Protein AF-A0A967JJE9-F1 (afdb_monomer_lite)

Sequence (76 aa):
ETEADSDGDGVPNNLDDDSDGDGILDADEAGSTVCTPPDTDGDGTVDFLDTDSDNDGLPDSREAELGTDPRDVDTD

Radius of gyration: 12.07 Å; chains: 1; bounding box: 31×27×26 Å

pLDDT: mean 87.81, std 10.16, range [40.5, 95.12]

Foldseek 3Di:
DPADQLCPPSAHLVRDQQRNPLPDGLVVQQPPDVPDRDQQCPPPDGRSSDQQSVPLPAGPSRCVVVVHDSRDNDND

Structure (mmCIF, N/CA/C/O backbone):
data_AF-A0A967JJE9-F1
#
_entry.id   AF-A0A967JJE9-F1
#
loop_
_atom_site.group_PDB
_atom_site.id
_atom_site.type_symbol
_atom_site.label_atom_id
_atom_site.label_alt_id
_atom_site.label_comp_id
_atom_site.label_asym_id
_atom_site.label_entity_id
_atom_site.label_seq_id
_atom_site.pdbx_PDB_ins_code
_atom_site.Cartn_x
_atom_site.Cartn_y
_atom_site.Cartn_z
_atom_site.occupancy
_atom_site.B_iso_or_equiv
_atom_site.auth_seq_id
_atom_site.auth_comp_id
_atom_site.auth_asym_id
_atom_site.auth_atom_id
_atom_site.pdbx_PDB_model_num
ATOM 1 N N . GLU A 1 1 ? 10.715 -14.062 17.339 1.00 40.50 1 GLU A N 1
ATOM 2 C CA . GLU A 1 1 ? 10.680 -12.898 16.444 1.00 40.50 1 GLU A CA 1
ATOM 3 C C . GLU A 1 1 ? 10.614 -13.413 15.014 1.00 40.50 1 GLU A C 1
ATOM 5 O O . GLU A 1 1 ? 11.643 -13.651 14.394 1.00 40.50 1 GLU A O 1
ATOM 10 N N . THR A 1 2 ? 9.413 -13.776 14.570 1.00 61.06 2 THR A N 1
ATOM 11 C CA . THR A 1 2 ? 9.103 -13.869 13.140 1.00 61.06 2 THR A CA 1
ATOM 12 C C . THR A 1 2 ? 9.168 -12.451 12.579 1.00 61.06 2 THR A C 1
ATOM 14 O O . THR A 1 2 ? 8.892 -11.498 13.310 1.00 61.06 2 THR A O 1
ATOM 17 N N . GLU A 1 3 ? 9.639 -12.306 11.348 1.00 79.44 3 GLU A N 1
ATOM 18 C CA . GLU A 1 3 ? 9.604 -11.028 10.634 1.00 79.44 3 GLU A CA 1
ATOM 19 C C . GLU A 1 3 ? 8.139 -10.547 10.527 1.00 79.44 3 GLU A C 1
ATOM 21 O O . GLU A 1 3 ? 7.225 -11.353 10.720 1.00 79.44 3 GLU A O 1
ATOM 26 N N . ALA A 1 4 ? 7.916 -9.239 10.354 1.00 88.81 4 ALA A N 1
ATOM 27 C CA . ALA A 1 4 ? 6.561 -8.713 10.172 1.00 88.81 4 ALA A CA 1
ATOM 28 C C . ALA A 1 4 ? 5.948 -9.324 8.901 1.00 88.81 4 ALA A C 1
ATOM 30 O O . ALA A 1 4 ? 6.669 -9.489 7.920 1.00 88.81 4 ALA A O 1
ATOM 31 N N . ASP A 1 5 ? 4.678 -9.704 8.994 1.00 91.81 5 ASP A N 1
ATOM 32 C CA . ASP A 1 5 ? 3.883 -10.447 8.007 1.00 91.81 5 ASP A CA 1
ATOM 33 C C . ASP A 1 5 ? 2.444 -9.935 8.198 1.00 91.81 5 ASP A C 1
ATOM 35 O O . ASP A 1 5 ? 1.776 -10.325 9.166 1.00 91.81 5 ASP A O 1
ATOM 39 N N . SER A 1 6 ? 2.084 -8.896 7.442 1.00 92.19 6 SER A N 1
ATOM 40 C CA . SER A 1 6 ? 0.867 -8.099 7.640 1.00 92.19 6 SER A CA 1
ATOM 41 C C . SER A 1 6 ? -0.369 -8.832 7.111 1.00 92.19 6 SER A C 1
ATOM 43 O O . SER A 1 6 ? -1.384 -8.870 7.812 1.00 92.19 6 SER A O 1
ATOM 45 N N . ASP A 1 7 ? -0.261 -9.486 5.957 1.00 92.56 7 ASP A N 1
ATOM 46 C CA . ASP A 1 7 ? -1.344 -10.246 5.325 1.00 92.56 7 ASP A CA 1
ATOM 47 C C . ASP A 1 7 ? -1.438 -11.714 5.811 1.00 92.56 7 ASP A C 1
ATOM 49 O O . ASP A 1 7 ? -2.490 -12.364 5.723 1.00 92.56 7 ASP A O 1
ATOM 53 N N . GLY A 1 8 ? -0.374 -12.234 6.430 1.00 93.19 8 GLY A N 1
ATOM 54 C CA . GLY A 1 8 ? -0.319 -13.576 6.992 1.00 93.19 8 GLY A CA 1
ATOM 55 C C . GLY A 1 8 ? -0.132 -14.683 5.954 1.00 93.19 8 GLY A C 1
ATOM 56 O O . GLY A 1 8 ? -0.492 -15.838 6.248 1.00 93.19 8 GLY A O 1
ATOM 57 N N . ASP A 1 9 ? 0.386 -14.383 4.760 1.00 92.75 9 ASP A N 1
ATOM 58 C CA . ASP A 1 9 ? 0.604 -15.372 3.697 1.00 92.75 9 ASP A CA 1
ATOM 59 C C . ASP A 1 9 ? 1.866 -16.241 3.918 1.00 92.75 9 ASP A C 1
ATOM 61 O O . ASP A 1 9 ? 2.017 -17.330 3.336 1.00 92.75 9 ASP A O 1
ATOM 65 N N . GLY A 1 10 ? 2.723 -15.830 4.860 1.00 92.56 10 GLY A N 1
ATOM 66 C CA . GLY A 1 10 ? 3.969 -16.493 5.231 1.00 92.56 10 GLY A CA 1
ATOM 67 C C . GLY A 1 10 ? 5.218 -15.960 4.523 1.00 92.56 10 GLY A C 1
ATOM 68 O O . GLY A 1 10 ? 6.302 -16.538 4.714 1.00 92.56 10 GLY A O 1
ATOM 69 N N . VAL A 1 11 ? 5.093 -14.894 3.736 1.00 92.44 11 VAL A N 1
ATOM 70 C CA . VAL A 1 11 ? 6.162 -14.061 3.196 1.00 92.44 11 VAL A CA 1
ATOM 71 C C . VAL A 1 11 ? 6.328 -12.841 4.116 1.00 92.44 11 VAL A C 1
ATOM 73 O O . VAL A 1 11 ? 5.375 -12.167 4.470 1.00 92.44 11 VAL A O 1
ATOM 76 N N . PRO A 1 12 ? 7.544 -12.551 4.602 1.00 93.81 12 PRO A N 1
ATOM 77 C CA . PRO A 1 12 ? 7.774 -11.336 5.379 1.00 93.81 12 PRO A CA 1
ATOM 78 C C . PRO A 1 12 ? 7.530 -10.071 4.547 1.00 93.81 12 PRO A C 1
ATOM 80 O O . PRO A 1 12 ? 8.054 -10.020 3.440 1.00 93.81 12 PRO A O 1
ATOM 83 N N . ASN A 1 13 ? 6.948 -9.008 5.117 1.00 91.62 13 ASN A N 1
ATOM 84 C CA . ASN A 1 13 ? 6.677 -7.726 4.428 1.00 91.62 13 ASN A CA 1
ATOM 85 C C . ASN A 1 13 ? 7.906 -7.168 3.679 1.00 91.62 13 ASN A C 1
ATOM 87 O O . ASN A 1 13 ? 7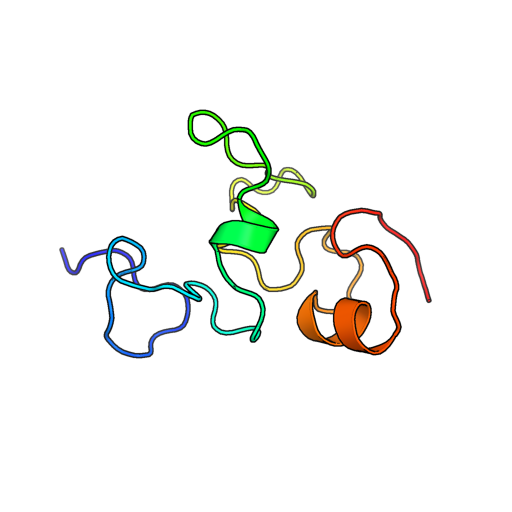.817 -6.533 2.645 1.00 91.62 13 ASN A O 1
ATOM 91 N N . ASN A 1 14 ? 9.126 -7.394 4.184 1.00 90.44 14 ASN A N 1
ATOM 92 C CA . ASN A 1 14 ? 10.345 -6.913 3.517 1.00 90.44 14 ASN A CA 1
ATOM 93 C C . ASN A 1 14 ? 10.795 -7.765 2.307 1.00 90.44 14 ASN A C 1
ATOM 95 O O . ASN A 1 14 ? 11.864 -7.502 1.742 1.00 90.44 14 ASN A O 1
ATOM 99 N N . LEU A 1 15 ? 10.082 -8.850 2.021 1.00 92.94 15 LEU A N 1
ATOM 100 C CA . LEU A 1 15 ? 10.249 -9.782 0.906 1.00 92.94 15 LEU A CA 1
ATOM 101 C C . LEU A 1 15 ? 8.947 -9.963 0.111 1.00 92.94 15 LEU A C 1
ATOM 103 O O . LEU A 1 15 ? 8.986 -10.701 -0.877 1.00 92.94 15 LEU A O 1
ATOM 107 N N . ASP A 1 16 ? 7.857 -9.338 0.551 1.00 93.81 16 ASP A N 1
ATOM 108 C CA . ASP A 1 16 ? 6.579 -9.301 -0.141 1.00 93.81 16 ASP A CA 1
ATOM 109 C C . ASP A 1 16 ? 6.548 -8.141 -1.143 1.00 93.81 16 ASP A C 1
ATOM 111 O O . ASP A 1 16 ? 7.259 -7.148 -0.974 1.00 93.81 16 ASP A O 1
ATOM 115 N N . ASP A 1 17 ? 5.792 -8.317 -2.223 1.00 94.75 17 ASP A N 1
ATOM 116 C CA . ASP A 1 17 ? 5.491 -7.267 -3.195 1.00 94.75 17 ASP A CA 1
ATOM 117 C C . ASP A 1 17 ? 4.092 -6.637 -2.945 1.00 94.75 17 ASP A C 1
ATOM 119 O O . ASP A 1 17 ? 3.814 -5.604 -3.555 1.00 94.75 17 ASP A O 1
ATOM 123 N N . ASP A 1 18 ? 3.245 -7.256 -2.107 1.00 94.69 18 ASP A N 1
ATOM 124 C CA . ASP A 1 18 ? 1.867 -6.874 -1.718 1.00 94.69 18 ASP A CA 1
ATOM 125 C C . ASP A 1 18 ? 1.680 -7.245 -0.231 1.00 94.69 18 ASP A C 1
ATOM 127 O O . ASP A 1 18 ? 1.191 -8.317 0.116 1.00 94.69 18 ASP A O 1
ATOM 131 N N . SER A 1 19 ? 2.231 -6.417 0.657 1.00 94.62 19 SER A N 1
ATOM 132 C CA . SER A 1 19 ? 2.471 -6.768 2.061 1.00 94.62 19 SER A CA 1
ATOM 133 C C . SER A 1 19 ? 1.202 -6.848 2.914 1.00 94.62 19 SER A C 1
ATOM 135 O O . SER A 1 19 ? 1.227 -7.475 3.977 1.00 94.62 19 SER A O 1
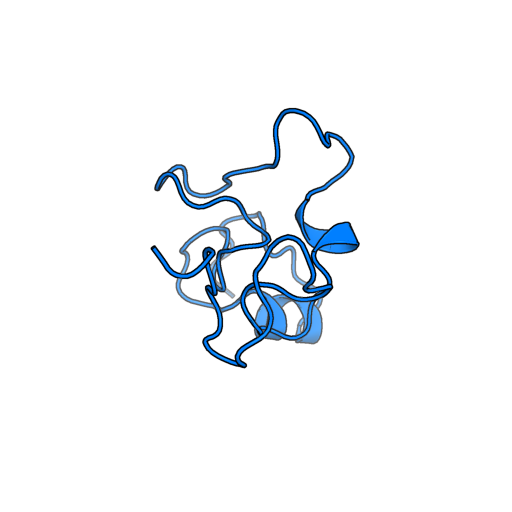ATOM 137 N N . ASP A 1 20 ? 0.126 -6.173 2.527 1.00 94.12 20 ASP A N 1
ATOM 138 C CA . ASP A 1 20 ? -1.165 -6.182 3.219 1.00 94.12 20 ASP A CA 1
ATOM 139 C C . ASP A 1 20 ? -2.216 -7.071 2.521 1.00 94.12 20 ASP A C 1
ATOM 141 O O . ASP A 1 20 ? -3.241 -7.414 3.127 1.00 94.12 20 ASP A O 1
ATOM 145 N N . GLY A 1 21 ? -1.905 -7.553 1.314 1.00 95.12 21 GLY A N 1
ATOM 146 C CA . GLY A 1 21 ? -2.655 -8.576 0.599 1.00 95.12 21 GLY A CA 1
ATOM 147 C C . GLY A 1 21 ? -3.967 -8.057 0.021 1.00 95.12 21 GLY A C 1
ATOM 148 O O . GLY A 1 21 ? -4.921 -8.835 -0.151 1.00 95.12 21 GLY A O 1
ATOM 149 N N . ASP A 1 22 ? -4.056 -6.756 -0.237 1.00 92.88 22 ASP A N 1
ATOM 150 C CA . ASP A 1 22 ? -5.247 -6.111 -0.774 1.00 92.88 22 ASP A CA 1
ATOM 151 C C . ASP A 1 22 ? -5.309 -6.217 -2.321 1.00 92.88 22 ASP A C 1
ATOM 153 O O . ASP A 1 22 ? -6.387 -6.157 -2.932 1.00 92.88 22 ASP A O 1
ATOM 157 N N . GLY A 1 23 ? -4.179 -6.544 -2.960 1.00 93.00 23 GLY A N 1
ATOM 158 C CA . GLY A 1 23 ? -4.044 -6.728 -4.403 1.00 93.00 23 GLY A CA 1
ATOM 159 C C . GLY A 1 23 ? -3.508 -5.508 -5.156 1.00 93.00 23 GLY A C 1
ATOM 160 O O . GLY A 1 23 ? -3.440 -5.549 -6.397 1.00 93.00 23 GLY A O 1
ATOM 161 N N . ILE A 1 24 ? -3.141 -4.449 -4.443 1.00 91.19 24 ILE A N 1
ATOM 162 C CA . ILE A 1 24 ? -2.289 -3.353 -4.886 1.00 91.19 24 ILE A CA 1
ATOM 163 C C . ILE A 1 24 ? -0.842 -3.716 -4.508 1.00 91.19 24 ILE A C 1
ATOM 165 O O . ILE A 1 24 ? -0.582 -4.586 -3.693 1.00 91.19 24 ILE A O 1
ATOM 169 N N . LEU A 1 25 ? 0.131 -3.212 -5.268 1.00 93.94 25 LEU A N 1
ATOM 170 C CA . LEU A 1 25 ? 1.533 -3.513 -4.983 1.00 93.94 25 LEU A CA 1
ATOM 171 C C . LEU A 1 25 ? 2.099 -2.454 -4.043 1.00 93.94 25 LEU A C 1
ATOM 173 O O . LEU A 1 25 ? 1.946 -1.261 -4.328 1.00 93.94 25 LEU A O 1
ATOM 177 N N . ASP A 1 26 ? 2.975 -2.869 -3.124 1.00 91.94 26 ASP A N 1
ATOM 178 C CA . ASP A 1 26 ? 3.702 -1.980 -2.211 1.00 91.94 26 ASP A CA 1
ATOM 179 C C . ASP A 1 26 ? 4.379 -0.813 -2.947 1.00 91.94 26 ASP A C 1
ATOM 181 O O . ASP A 1 26 ? 4.567 0.281 -2.420 1.00 91.94 26 ASP A O 1
ATOM 185 N N . ALA A 1 27 ? 4.810 -1.033 -4.192 1.00 91.06 27 ALA A N 1
ATOM 186 C CA . ALA A 1 27 ? 5.451 -0.013 -5.016 1.00 91.06 27 ALA A CA 1
ATOM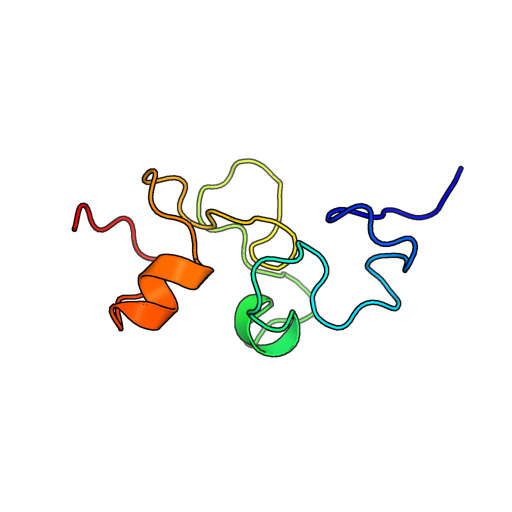 187 C C . ALA A 1 27 ? 4.497 1.104 -5.486 1.00 91.06 27 ALA A C 1
ATOM 189 O O . ALA A 1 27 ? 4.954 2.227 -5.729 1.00 91.06 27 ALA A O 1
ATOM 190 N N . ASP A 1 28 ? 3.212 0.800 -5.648 1.00 90.00 28 ASP A N 1
ATOM 191 C CA . ASP A 1 28 ? 2.156 1.753 -5.986 1.00 90.00 28 ASP A CA 1
ATOM 192 C C . ASP A 1 28 ? 1.665 2.501 -4.718 1.00 90.00 28 ASP A C 1
ATOM 194 O O . ASP A 1 28 ? 1.358 3.703 -4.770 1.00 90.00 28 ASP A O 1
ATOM 198 N N . GLU A 1 29 ? 1.736 1.857 -3.550 1.00 90.81 29 GLU A N 1
ATOM 199 C CA . GLU A 1 29 ? 1.273 2.386 -2.255 1.00 90.81 29 GLU A CA 1
ATOM 200 C C . GLU A 1 29 ? 2.350 3.109 -1.430 1.00 90.81 29 GLU A C 1
ATOM 202 O O . GLU A 1 29 ? 2.087 4.132 -0.799 1.00 90.81 29 GLU A O 1
ATOM 207 N N . ALA A 1 30 ? 3.619 2.705 -1.505 1.00 85.69 30 ALA A N 1
ATOM 208 C CA . ALA A 1 30 ? 4.723 3.394 -0.823 1.00 85.69 30 ALA A CA 1
ATOM 209 C C . ALA A 1 30 ? 4.992 4.809 -1.379 1.00 85.69 30 ALA A C 1
ATOM 211 O O . ALA A 1 30 ? 5.768 5.594 -0.812 1.00 85.69 30 ALA A O 1
ATOM 212 N N . GLY A 1 31 ? 4.376 5.148 -2.515 1.00 77.00 31 GLY A N 1
ATOM 213 C CA . GLY A 1 31 ? 4.523 6.430 -3.181 1.00 77.00 31 GLY A CA 1
ATOM 214 C C . GLY A 1 31 ? 5.962 6.714 -3.633 1.00 77.00 31 GLY A C 1
ATOM 215 O O . GLY A 1 31 ? 6.832 5.852 -3.735 1.00 77.00 31 GLY A O 1
ATOM 216 N N . SER A 1 32 ? 6.257 7.980 -3.939 1.00 73.06 32 SER A N 1
ATOM 217 C CA . SER A 1 32 ? 7.579 8.371 -4.467 1.00 73.06 32 SER A CA 1
ATOM 218 C C . SER A 1 32 ? 8.681 8.493 -3.400 1.00 73.06 32 SER A C 1
ATOM 220 O O . SER A 1 32 ? 9.843 8.735 -3.744 1.00 73.06 32 SER A O 1
ATOM 222 N N . THR A 1 33 ? 8.353 8.384 -2.109 1.00 69.31 33 THR A N 1
ATOM 223 C CA . THR A 1 33 ? 9.266 8.688 -0.994 1.00 69.31 33 THR A CA 1
ATOM 224 C C . THR A 1 33 ? 9.596 7.461 -0.155 1.00 69.31 33 THR A C 1
ATOM 226 O O . THR A 1 33 ? 9.123 7.299 0.958 1.00 69.31 33 THR A O 1
ATOM 229 N N . VAL A 1 34 ? 10.556 6.668 -0.631 1.00 66.56 34 VAL A N 1
ATOM 230 C CA . VAL A 1 34 ? 11.020 5.429 0.030 1.00 66.56 34 VAL A CA 1
ATOM 231 C C . VAL A 1 34 ? 11.531 5.630 1.474 1.00 66.56 34 VAL A C 1
ATOM 233 O O . VAL A 1 34 ? 11.533 4.702 2.272 1.00 66.56 34 VAL A O 1
ATOM 236 N N . CYS A 1 35 ? 11.992 6.831 1.848 1.00 74.56 35 CYS A N 1
ATOM 237 C CA . CYS A 1 35 ? 12.488 7.095 3.211 1.00 74.56 35 CYS A CA 1
ATOM 238 C C . CYS A 1 35 ? 11.396 7.495 4.216 1.00 74.56 35 CYS A C 1
ATOM 240 O O . CYS A 1 35 ? 11.670 7.539 5.414 1.00 74.56 35 CYS A O 1
ATOM 242 N N . THR A 1 36 ? 10.217 7.862 3.726 1.00 81.56 36 THR A N 1
ATOM 243 C CA . THR A 1 36 ? 9.056 8.285 4.512 1.00 81.56 36 THR A CA 1
ATOM 244 C C . THR A 1 36 ? 7.834 7.814 3.737 1.00 81.56 36 THR A C 1
ATOM 246 O O . THR A 1 36 ? 7.290 8.608 2.957 1.00 81.56 36 THR A O 1
ATOM 249 N N . PRO A 1 37 ? 7.496 6.518 3.841 1.00 85.75 37 PRO A N 1
ATOM 250 C CA . PRO A 1 37 ? 6.263 6.028 3.252 1.00 85.75 37 PRO A CA 1
ATOM 251 C C . PRO A 1 37 ? 5.075 6.834 3.794 1.00 85.75 37 PRO A C 1
ATOM 253 O O . PRO A 1 37 ? 5.162 7.352 4.917 1.00 85.75 37 PRO A O 1
ATOM 256 N N . PRO A 1 38 ? 4.038 7.025 2.972 1.00 89.69 38 PRO A N 1
ATOM 257 C CA . PRO A 1 38 ? 2.811 7.660 3.418 1.00 89.69 38 PRO A CA 1
ATOM 258 C C . PRO A 1 38 ? 2.131 6.819 4.512 1.00 89.69 38 PRO A C 1
ATOM 260 O O . PRO A 1 38 ? 2.375 5.621 4.630 1.00 89.69 38 PRO A O 1
ATOM 263 N N . ASP A 1 39 ? 1.402 7.528 5.361 1.00 92.12 39 ASP A N 1
ATOM 264 C CA . ASP A 1 39 ? 0.547 7.054 6.454 1.00 92.12 39 ASP A CA 1
ATOM 265 C C . ASP A 1 39 ? -0.613 8.049 6.413 1.00 92.12 39 ASP A C 1
ATOM 267 O O . ASP A 1 39 ? -0.502 9.179 6.919 1.00 92.12 39 ASP A O 1
ATOM 271 N N . THR A 1 40 ? -1.585 7.737 5.558 1.00 92.50 40 THR A N 1
ATOM 272 C CA . THR A 1 40 ? -2.577 8.701 5.084 1.00 92.50 40 THR A CA 1
ATOM 273 C C . THR A 1 40 ? -3.596 9.049 6.171 1.00 92.50 40 THR A C 1
ATOM 275 O O . THR A 1 40 ? -3.887 10.239 6.371 1.00 92.50 40 THR A O 1
ATOM 278 N N . ASP A 1 41 ? -4.063 8.064 6.933 1.00 92.62 41 ASP A N 1
ATOM 279 C CA . ASP A 1 41 ? -4.988 8.259 8.051 1.00 92.62 41 ASP A CA 1
ATOM 280 C C . ASP A 1 41 ? -4.290 8.681 9.370 1.00 92.62 41 ASP A C 1
ATOM 282 O O . ASP A 1 41 ? -4.912 9.279 10.264 1.00 92.62 41 ASP A O 1
ATOM 286 N N . GLY A 1 42 ? -2.971 8.484 9.472 1.00 93.31 42 GLY A N 1
ATOM 287 C CA . GLY A 1 42 ? -2.160 8.856 10.625 1.00 93.31 42 GLY A CA 1
ATOM 288 C C . GLY A 1 42 ? -2.284 7.896 11.810 1.00 93.31 42 GLY A C 1
ATOM 289 O O . GLY A 1 42 ? -2.048 8.332 12.953 1.00 93.31 42 GLY A O 1
ATOM 290 N N . ASP A 1 43 ? -2.687 6.643 11.593 1.00 92.12 43 ASP A N 1
ATOM 291 C CA . ASP A 1 43 ? -2.834 5.636 12.646 1.00 92.12 43 ASP A CA 1
ATOM 292 C C . ASP A 1 43 ? -1.503 4.978 13.062 1.00 92.12 43 ASP A C 1
ATOM 294 O O . ASP A 1 43 ? -1.389 4.409 14.161 1.00 92.12 43 ASP A O 1
ATOM 298 N N . GLY A 1 44 ? -0.455 5.187 12.258 1.00 91.00 44 GLY A N 1
ATOM 299 C CA . GLY A 1 44 ? 0.896 4.676 12.469 1.00 91.00 44 GLY A CA 1
ATOM 300 C C . GLY A 1 44 ? 1.226 3.408 11.679 1.00 91.00 44 GLY A C 1
ATOM 301 O O . GLY A 1 44 ? 2.359 2.918 11.799 1.00 91.00 44 GLY A O 1
ATOM 302 N N . THR A 1 45 ? 0.277 2.899 10.901 1.00 91.38 45 THR A N 1
ATOM 303 C CA . THR A 1 45 ? 0.458 1.963 9.792 1.00 91.38 45 THR A CA 1
ATOM 304 C C . THR A 1 45 ? 0.741 2.784 8.536 1.00 91.38 45 THR A C 1
ATOM 306 O O . THR A 1 45 ? 0.325 3.923 8.403 1.00 91.38 45 THR A O 1
ATOM 309 N N . VAL A 1 46 ? 1.601 2.276 7.666 1.00 92.62 46 VAL A N 1
ATOM 310 C CA . VAL A 1 46 ? 1.934 2.963 6.410 1.00 92.62 46 VAL A CA 1
ATOM 311 C C . VAL A 1 46 ? 1.044 2.387 5.325 1.00 92.62 46 VAL A C 1
ATOM 313 O O . VAL A 1 46 ? 0.773 1.198 5.414 1.00 92.62 46 VAL A O 1
ATOM 316 N N . ASP A 1 47 ? 0.674 3.178 4.318 1.00 93.00 47 ASP A N 1
ATOM 317 C CA . ASP A 1 47 ? -0.328 2.798 3.304 1.00 93.00 47 ASP A CA 1
ATOM 318 C C . ASP A 1 47 ? -0.097 1.379 2.739 1.00 93.00 47 ASP A C 1
ATOM 320 O O . ASP A 1 47 ? -0.973 0.546 2.813 1.00 93.00 47 ASP A O 1
ATOM 324 N N . PHE A 1 48 ? 1.132 1.023 2.332 1.00 93.12 48 PHE A N 1
ATOM 325 C CA . PHE A 1 48 ? 1.442 -0.324 1.794 1.00 93.12 48 PHE A CA 1
ATOM 326 C C . PHE A 1 48 ? 1.338 -1.490 2.806 1.00 93.12 48 PHE A C 1
ATOM 328 O O . PHE A 1 48 ? 1.695 -2.624 2.509 1.00 93.12 48 PHE A O 1
ATOM 335 N N . LEU A 1 49 ? 1.008 -1.202 4.064 1.00 94.38 49 LEU A N 1
ATOM 336 C CA . LEU A 1 49 ? 0.739 -2.176 5.123 1.00 94.38 49 LEU A CA 1
ATOM 337 C C . LEU A 1 49 ? -0.705 -2.055 5.643 1.00 94.38 49 LEU A C 1
ATOM 339 O O . LEU A 1 49 ? -1.009 -2.692 6.660 1.00 94.38 49 LEU A O 1
ATOM 343 N N . ASP A 1 50 ? -1.535 -1.218 5.017 1.00 94.50 50 ASP A N 1
ATOM 344 C CA . ASP A 1 50 ? -2.880 -0.859 5.446 1.00 94.50 50 ASP A CA 1
ATOM 345 C C . ASP A 1 50 ? -3.903 -1.053 4.321 1.00 94.50 50 ASP A C 1
ATOM 347 O O . ASP A 1 50 ? -3.894 -0.356 3.320 1.00 94.50 50 ASP A O 1
ATOM 351 N N . THR A 1 51 ? -4.862 -1.945 4.562 1.00 94.56 51 THR A N 1
ATOM 352 C CA . THR A 1 51 ? -5.898 -2.310 3.587 1.00 94.56 51 THR A CA 1
ATOM 353 C C . THR A 1 51 ? -6.976 -1.236 3.358 1.00 94.56 51 THR A C 1
ATOM 355 O O . THR A 1 51 ? -7.903 -1.478 2.580 1.00 94.56 51 THR A O 1
ATOM 358 N N . ASP A 1 52 ? -6.959 -0.153 4.143 1.00 93.44 52 ASP A N 1
ATOM 359 C CA . ASP A 1 52 ? -7.889 0.992 4.117 1.00 93.44 52 ASP A CA 1
ATOM 360 C C . ASP A 1 52 ? -7.091 2.258 4.497 1.00 93.44 52 ASP A C 1
ATOM 362 O O . ASP A 1 52 ? -7.202 2.778 5.611 1.00 93.44 52 ASP A O 1
ATOM 366 N N . SER A 1 53 ? -6.213 2.692 3.585 1.00 93.31 53 SER A N 1
ATOM 367 C CA . SER A 1 53 ? -5.157 3.698 3.778 1.00 9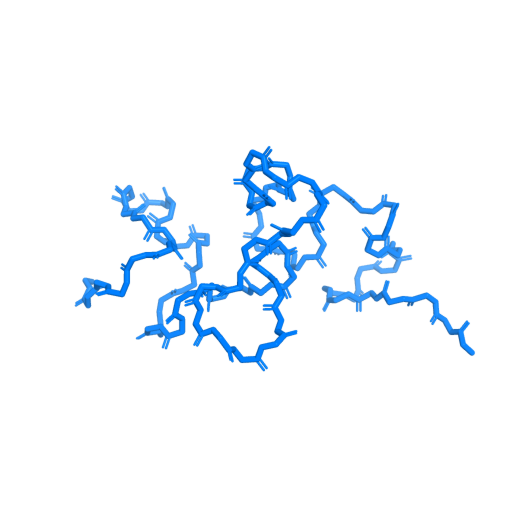3.31 53 SER A CA 1
ATOM 368 C C . SER A 1 53 ? -5.661 5.033 4.332 1.00 93.31 53 SER A C 1
ATOM 370 O O . SER A 1 53 ? -4.928 5.744 5.030 1.00 93.31 53 SER A O 1
ATOM 372 N N . ASP A 1 54 ? -6.893 5.423 4.009 1.00 92.00 54 ASP A N 1
ATOM 373 C CA . ASP A 1 54 ? -7.511 6.659 4.487 1.00 92.00 54 ASP A CA 1
ATOM 374 C C . ASP A 1 54 ? -8.573 6.449 5.590 1.00 92.00 54 ASP A C 1
ATOM 376 O O . ASP A 1 54 ? -9.041 7.423 6.207 1.00 92.00 54 ASP A O 1
ATOM 380 N N . ASN A 1 55 ? -8.860 5.182 5.910 1.00 93.44 55 ASN A N 1
ATOM 381 C CA . ASN A 1 55 ? -9.721 4.697 6.985 1.00 93.44 55 ASN A CA 1
ATOM 382 C C . ASN A 1 55 ? -11.145 5.255 6.907 1.00 93.44 55 ASN A C 1
ATOM 384 O O . ASN A 1 55 ? -11.776 5.606 7.924 1.00 93.44 55 ASN A O 1
ATOM 388 N N . ASP A 1 56 ? -11.653 5.387 5.686 1.00 91.19 56 ASP A N 1
ATOM 389 C CA . ASP A 1 56 ? -12.986 5.903 5.416 1.00 91.19 56 ASP A CA 1
ATOM 390 C C . ASP A 1 56 ? -14.071 4.803 5.403 1.00 91.19 56 ASP A C 1
ATOM 392 O O . ASP A 1 56 ? -15.276 5.085 5.543 1.00 91.19 56 ASP A O 1
ATOM 396 N N . GLY A 1 57 ? -13.633 3.539 5.396 1.00 90.81 57 GLY A N 1
ATOM 397 C CA . GLY A 1 57 ? -14.457 2.342 5.464 1.00 90.81 57 GLY A CA 1
ATOM 398 C C . GLY A 1 57 ? -14.647 1.622 4.129 1.00 90.81 57 GLY A C 1
ATOM 399 O O . GLY A 1 57 ? -15.419 0.644 4.094 1.00 90.81 57 GLY A O 1
ATOM 400 N N . LEU A 1 58 ? -13.991 2.071 3.062 1.00 91.19 58 LEU A N 1
ATOM 401 C CA . LEU A 1 58 ? -13.866 1.374 1.792 1.00 91.19 58 LEU A CA 1
ATOM 402 C C . LEU A 1 58 ? -12.399 0.939 1.597 1.00 91.19 58 LEU A C 1
ATOM 404 O O . LEU A 1 58 ? -11.526 1.775 1.649 1.00 91.19 58 LEU A O 1
ATOM 408 N N . PRO A 1 59 ? -12.101 -0.354 1.374 1.00 93.00 59 PRO A N 1
ATOM 409 C CA . PRO A 1 59 ? -10.709 -0.787 1.254 1.00 93.00 59 PRO A CA 1
ATOM 410 C C . PRO A 1 59 ? -10.078 -0.347 -0.073 1.00 93.00 59 PRO A C 1
ATOM 412 O O . PRO A 1 59 ? -10.766 -0.366 -1.102 1.00 93.00 59 PRO A O 1
ATOM 415 N N . ASP A 1 60 ? -8.767 -0.127 -0.081 1.00 91.69 60 ASP A N 1
ATOM 416 C CA . ASP A 1 60 ? -7.992 0.405 -1.210 1.00 91.69 60 ASP A CA 1
ATOM 417 C C . ASP A 1 60 ? -8.236 -0.379 -2.512 1.00 91.69 60 ASP A C 1
ATOM 419 O O . ASP A 1 60 ? -8.558 0.172 -3.572 1.00 91.69 60 ASP A O 1
ATOM 423 N N . SER A 1 61 ? -8.204 -1.710 -2.443 1.00 93.00 61 SER A N 1
ATOM 424 C CA . SER A 1 61 ? -8.560 -2.609 -3.551 1.00 93.00 61 SER A CA 1
ATOM 425 C C . SER A 1 61 ? -9.920 -2.318 -4.204 1.00 93.00 61 SER A C 1
ATOM 427 O O . SER A 1 61 ? -10.120 -2.505 -5.416 1.00 93.00 61 SER A O 1
ATOM 429 N N . ARG A 1 62 ? -10.899 -1.877 -3.410 1.00 92.94 62 ARG A N 1
ATOM 430 C CA . ARG A 1 62 ? -12.250 -1.548 -3.863 1.00 92.94 62 ARG A CA 1
ATOM 431 C C . ARG A 1 62 ? -12.294 -0.166 -4.493 1.00 92.94 62 ARG A C 1
ATOM 433 O O . ARG A 1 62 ? -12.960 -0.012 -5.519 1.00 92.94 62 ARG A O 1
ATOM 440 N N . GLU A 1 63 ? -11.580 0.785 -3.926 1.00 92.06 63 GLU A N 1
ATOM 441 C CA . GLU A 1 63 ? -11.404 2.121 -4.483 1.00 92.06 63 GLU A CA 1
ATOM 442 C C . GLU A 1 63 ? -10.685 2.076 -5.832 1.00 92.06 63 GLU A C 1
ATOM 444 O O . GLU A 1 63 ? -11.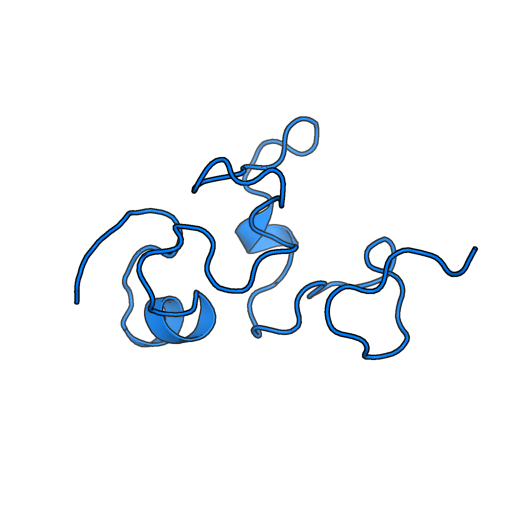162 2.626 -6.830 1.00 92.06 63 GLU A O 1
ATOM 449 N N . ALA A 1 64 ? -9.628 1.269 -5.936 1.00 89.62 64 ALA A N 1
ATOM 450 C CA . ALA A 1 64 ? -8.926 1.003 -7.186 1.00 89.62 64 ALA A CA 1
ATOM 451 C C . ALA A 1 64 ? -9.851 0.402 -8.270 1.00 89.62 64 ALA A C 1
ATOM 453 O O . ALA A 1 64 ? -9.720 0.730 -9.456 1.00 89.62 64 ALA A O 1
ATOM 454 N N . GLU A 1 65 ? -10.822 -0.446 -7.894 1.00 91.00 65 GLU A N 1
ATOM 455 C CA . GLU A 1 65 ? -11.846 -0.973 -8.816 1.00 91.00 65 GLU A CA 1
ATOM 456 C C . GLU A 1 65 ? -12.837 0.115 -9.271 1.00 91.00 65 GLU A C 1
ATOM 458 O O . GLU A 1 65 ? -13.275 0.113 -10.431 1.00 91.00 65 GLU A O 1
ATOM 463 N N . LEU A 1 66 ? -13.200 1.039 -8.377 1.00 90.12 66 LEU A N 1
ATOM 464 C CA . LEU A 1 66 ? -14.103 2.160 -8.661 1.00 90.12 66 LEU A CA 1
ATOM 465 C C . LEU A 1 66 ? -13.404 3.310 -9.403 1.00 90.12 66 LEU A C 1
ATOM 467 O O . LEU A 1 66 ? -14.066 4.079 -10.111 1.00 90.12 66 LEU A O 1
ATOM 471 N N . GLY A 1 67 ? -12.073 3.358 -9.339 1.00 87.12 67 GLY A N 1
ATOM 472 C CA . GLY A 1 67 ? -11.243 4.421 -9.891 1.00 87.12 67 GLY A CA 1
ATOM 473 C C . GLY A 1 67 ? -11.222 5.678 -9.021 1.00 87.12 67 GLY A C 1
ATOM 474 O O . GLY A 1 67 ? -11.035 6.768 -9.574 1.00 87.12 67 GLY A O 1
ATOM 475 N N . THR A 1 68 ? -11.462 5.521 -7.720 1.00 89.00 68 THR A N 1
ATOM 476 C CA . THR A 1 68 ? -11.263 6.545 -6.684 1.00 89.00 68 THR A CA 1
ATOM 477 C C . THR A 1 68 ? -9.813 6.516 -6.198 1.00 89.00 68 THR A C 1
ATOM 479 O O . THR A 1 68 ? -9.000 5.758 -6.741 1.00 89.00 68 THR A O 1
ATOM 482 N N . ASP A 1 69 ? -9.442 7.442 -5.315 1.00 87.75 69 ASP A N 1
ATOM 483 C CA . ASP A 1 69 ? -8.070 7.574 -4.819 1.00 87.75 69 ASP A CA 1
ATOM 484 C C . ASP A 1 69 ? -7.987 6.976 -3.409 1.00 87.75 69 ASP A C 1
ATOM 486 O O . ASP A 1 69 ? -8.479 7.640 -2.506 1.00 87.75 69 ASP A O 1
ATOM 490 N N . PRO A 1 70 ? -7.295 5.833 -3.207 1.00 89.50 70 PRO A N 1
ATOM 491 C CA . PRO A 1 70 ? -7.185 5.164 -1.901 1.00 89.50 70 PRO A CA 1
ATOM 492 C C . PRO A 1 70 ? -6.579 5.990 -0.763 1.00 89.50 70 PRO A C 1
ATOM 494 O O . PRO A 1 70 ? -6.416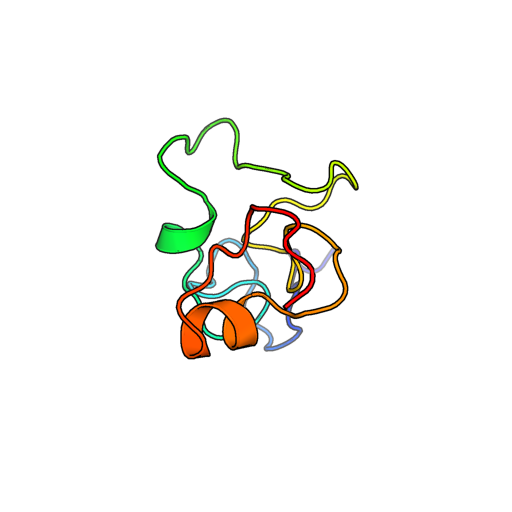 5.533 0.358 1.00 89.50 70 PRO A O 1
ATOM 497 N N . ARG A 1 71 ? -6.124 7.209 -1.063 1.00 88.25 71 ARG A N 1
ATOM 498 C CA . ARG A 1 71 ? -5.504 8.112 -0.096 1.00 88.25 71 ARG A CA 1
ATOM 499 C C . ARG A 1 71 ? -6.320 9.374 0.174 1.00 88.25 71 ARG A C 1
ATOM 501 O O . ARG A 1 71 ? -5.790 10.325 0.766 1.00 88.25 71 ARG A O 1
ATOM 508 N N . ASP A 1 72 ? -7.538 9.475 -0.338 1.00 88.12 72 ASP A N 1
ATOM 509 C CA . ASP A 1 72 ? -8.357 10.676 -0.201 1.00 88.12 72 ASP A CA 1
ATOM 510 C C . ASP A 1 72 ? -9.723 10.323 0.361 1.00 88.12 72 ASP A C 1
ATOM 512 O O . ASP A 1 72 ? -10.577 9.911 -0.404 1.00 88.12 72 ASP A O 1
ATOM 516 N N . VAL A 1 73 ? -9.927 10.627 1.652 1.00 79.62 73 VAL A N 1
ATOM 517 C CA . VAL A 1 73 ? -11.173 10.373 2.398 1.00 79.62 73 VAL A CA 1
ATOM 518 C C . VAL A 1 73 ? -12.397 10.852 1.611 1.00 79.62 73 VAL A C 1
ATOM 520 O O . VAL A 1 73 ? -12.844 12.007 1.758 1.00 79.62 73 VAL A O 1
ATOM 523 N N . ASP A 1 74 ? -12.973 9.968 0.797 1.00 73.25 74 ASP A N 1
ATOM 524 C CA . ASP A 1 74 ? -14.090 10.244 -0.089 1.00 73.25 74 ASP A CA 1
ATOM 525 C C . ASP A 1 74 ? -15.198 9.187 0.031 1.00 73.25 74 ASP A C 1
ATOM 527 O O . ASP A 1 74 ? -15.090 8.020 -0.265 1.00 73.25 74 ASP A O 1
ATOM 531 N N . THR A 1 75 ? -16.357 9.629 0.524 1.00 58.72 75 THR A N 1
ATOM 532 C CA . THR A 1 75 ? -17.400 8.728 1.052 1.00 58.72 75 THR A CA 1
ATOM 533 C C . THR A 1 75 ? -18.261 8.026 -0.024 1.00 58.72 75 THR A C 1
ATOM 535 O O . THR A 1 75 ? -19.496 8.134 0.049 1.00 58.72 75 THR A O 1
ATOM 538 N N . ASP A 1 76 ? -17.695 7.400 -1.056 1.00 55.31 76 ASP A N 1
ATOM 539 C CA . ASP A 1 76 ? -18.446 6.937 -2.242 1.00 55.31 76 ASP A CA 1
ATOM 540 C C . ASP A 1 76 ? -18.884 5.450 -2.311 1.00 55.31 76 ASP A C 1
ATOM 542 O O . ASP A 1 76 ? -18.397 4.571 -1.567 1.00 55.31 76 ASP A O 1
#

Secondary structure (DSSP, 8-state):
-PPP-SS-SSS-TTT-SSSS-SSS-HHHHSTT-TTS---SS-SS--GGG-SSTT-SSS-HHHHHHHT--TTS----